Protein AF-A0A848HK99-F1 (afdb_monomer_lite)

Sequence (56 aa):
MKSNYANTAQLKDLMTAPPMTAEQHAEVMRKRIQHRRMVEEAKDLKKAEAWQYDKR

Secondary structure (DSSP, 8-state):
---GGG----HHHHHHPPPPPHHHHHHHHHHHHHHHHHHHHHHHHHHHHHHHHHT-

Foldseek 3Di:
DPPPVVPDDDPVCVVPPDPDDPVNVVVVVVVVVVVVVVVVVVVVVVVVVVVVVVVD

Radius of gyration: 19.53 Å; chains: 1; bounding box: 49×18×45 Å

pLDDT: mean 84.08, std 13.86, range [44.66, 96.38]

Organism: NCBI:txid2728846

Structure (mmCIF, N/CA/C/O backbone):
data_AF-A0A848HK99-F1
#
_entry.id   AF-A0A848HK99-F1
#
loop_
_atom_site.group_PDB
_atom_site.id
_atom_site.type_symbol
_atom_site.label_atom_id
_atom_site.label_alt_id
_atom_site.label_comp_id
_atom_site.label_asym_id
_atom_site.label_entity_id
_atom_site.label_seq_id
_atom_site.pdbx_PDB_ins_code
_atom_site.Cartn_x
_atom_site.Cartn_y
_atom_site.Cartn_z
_atom_site.occupancy
_atom_site.B_iso_or_equiv
_atom_site.auth_seq_id
_atom_site.auth_comp_id
_atom_site.auth_asym_id
_atom_site.auth_atom_id
_atom_site.pdbx_PDB_model_num
ATOM 1 N N . MET A 1 1 ? -3.056 -14.319 -9.843 1.00 44.66 1 MET A N 1
ATOM 2 C CA . MET A 1 1 ? -3.796 -13.045 -9.694 1.00 44.66 1 MET A CA 1
ATOM 3 C C . MET A 1 1 ? -4.372 -12.990 -8.285 1.00 44.66 1 MET A C 1
ATOM 5 O O . MET A 1 1 ? -5.200 -13.828 -7.958 1.00 44.66 1 MET A O 1
ATOM 9 N N . LYS A 1 2 ? -3.887 -12.093 -7.416 1.00 51.19 2 LYS A N 1
ATOM 10 C CA . LYS A 1 2 ? -4.499 -11.873 -6.093 1.00 51.19 2 LYS A CA 1
ATOM 11 C C . LYS A 1 2 ? -5.821 -11.145 -6.337 1.00 51.19 2 LYS A C 1
ATOM 13 O O . LYS A 1 2 ? -5.808 -10.009 -6.794 1.00 51.19 2 LYS A O 1
ATOM 18 N N . SER A 1 3 ? -6.941 -11.838 -6.157 1.00 46.34 3 SER A N 1
ATOM 19 C CA . SER A 1 3 ? -8.266 -11.268 -6.393 1.00 46.34 3 SER A CA 1
ATOM 20 C C . SER A 1 3 ? -8.535 -10.165 -5.366 1.00 46.34 3 SER A C 1
ATOM 22 O O . SER A 1 3 ? -8.676 -10.443 -4.178 1.00 46.34 3 SER A O 1
ATOM 24 N N . ASN A 1 4 ? -8.601 -8.910 -5.818 1.00 55.22 4 ASN A N 1
ATOM 25 C CA . ASN A 1 4 ? -8.940 -7.754 -4.976 1.00 55.22 4 ASN A CA 1
ATOM 26 C C . ASN A 1 4 ? -10.408 -7.773 -4.494 1.00 55.22 4 ASN A C 1
ATOM 28 O O . ASN A 1 4 ? -10.793 -6.941 -3.682 1.00 55.22 4 ASN A O 1
ATOM 32 N N . TYR A 1 5 ? -11.215 -8.730 -4.964 1.00 52.62 5 TYR A N 1
ATOM 33 C CA . TYR A 1 5 ? -12.633 -8.881 -4.624 1.00 52.62 5 TYR A CA 1
ATOM 34 C C . TYR A 1 5 ? -12.896 -9.566 -3.276 1.00 52.62 5 TYR A C 1
ATOM 36 O O . TYR A 1 5 ? -14.034 -9.604 -2.830 1.00 52.62 5 TYR A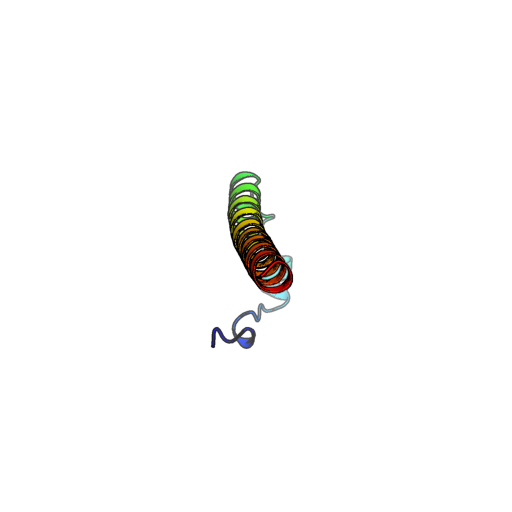 O 1
ATOM 44 N N . ALA A 1 6 ? -11.867 -10.092 -2.606 1.00 59.06 6 ALA A N 1
ATOM 45 C CA . ALA A 1 6 ? -12.025 -10.744 -1.303 1.00 59.06 6 ALA A CA 1
ATOM 46 C C . ALA A 1 6 ? -12.091 -9.759 -0.115 1.00 59.06 6 ALA A C 1
ATOM 48 O O . ALA A 1 6 ? -12.185 -10.191 1.029 1.00 59.06 6 ALA A O 1
ATOM 49 N N . ASN A 1 7 ? -12.008 -8.447 -0.360 1.00 65.75 7 ASN A N 1
ATOM 50 C CA . ASN A 1 7 ? -11.931 -7.427 0.688 1.00 65.75 7 ASN A CA 1
ATOM 51 C C . ASN A 1 7 ? -13.284 -6.732 0.906 1.00 65.75 7 ASN A C 1
ATOM 53 O O . ASN A 1 7 ? -13.417 -5.517 0.770 1.00 65.75 7 ASN A O 1
ATOM 57 N N . THR A 1 8 ? -14.315 -7.528 1.174 1.00 77.19 8 THR A N 1
ATOM 58 C CA . THR A 1 8 ? -15.658 -7.042 1.502 1.00 77.19 8 THR A CA 1
ATOM 59 C C . THR A 1 8 ? -15.871 -7.148 3.008 1.00 77.19 8 THR A C 1
ATOM 61 O O . THR A 1 8 ? -15.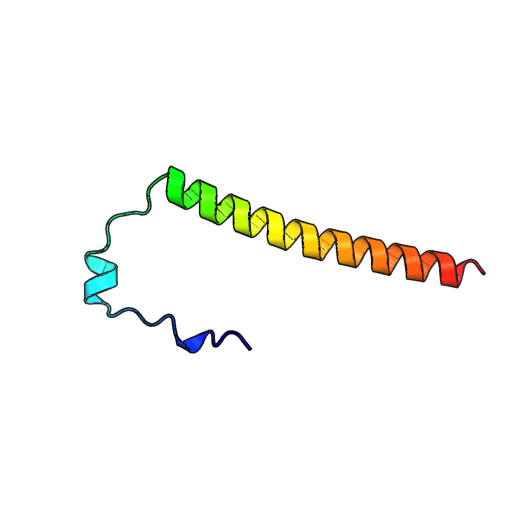809 -8.249 3.551 1.00 77.19 8 THR A O 1
ATOM 64 N N . ALA A 1 9 ? -16.148 -6.031 3.678 1.00 79.69 9 ALA A N 1
ATOM 65 C CA . ALA A 1 9 ? -16.585 -6.005 5.073 1.00 79.69 9 ALA A CA 1
ATOM 66 C C . ALA A 1 9 ? -18.039 -5.521 5.141 1.00 79.69 9 ALA A C 1
ATOM 68 O O . ALA A 1 9 ? -18.437 -4.646 4.369 1.00 79.69 9 ALA A O 1
ATOM 69 N N . GLN A 1 10 ? -18.842 -6.087 6.045 1.00 86.25 10 GLN A N 1
ATOM 70 C CA . GLN A 1 10 ? -20.195 -5.584 6.286 1.00 86.25 10 GLN A CA 1
ATOM 71 C C . GLN A 1 10 ? -20.112 -4.246 7.027 1.00 86.25 10 GLN A C 1
ATOM 73 O O . GLN A 1 10 ? -19.241 -4.060 7.875 1.00 86.25 10 GLN A O 1
ATOM 78 N N . LEU A 1 11 ? -21.042 -3.322 6.755 1.00 83.81 11 LEU A N 1
ATOM 79 C CA . LEU A 1 11 ? -21.039 -1.989 7.376 1.00 83.81 11 LEU A CA 1
ATOM 80 C C . LEU A 1 11 ? -21.008 -2.067 8.908 1.00 83.81 11 LEU A C 1
ATOM 82 O O . LEU A 1 11 ? -20.276 -1.318 9.543 1.00 83.81 11 LEU A O 1
ATOM 86 N N . LYS A 1 12 ? -21.745 -3.014 9.499 1.00 86.81 12 LYS A N 1
ATOM 87 C CA . LYS A 1 12 ? -21.738 -3.237 10.951 1.00 86.81 12 LYS A CA 1
ATOM 88 C C . LYS A 1 12 ? -20.321 -3.484 11.490 1.00 86.81 12 LYS A C 1
ATOM 90 O O . LYS A 1 12 ? -19.962 -2.909 12.507 1.00 86.81 12 LYS A O 1
ATOM 95 N N . ASP A 1 13 ? -19.508 -4.251 10.763 1.00 83.12 13 ASP A N 1
ATOM 96 C CA . ASP A 1 13 ? -18.168 -4.648 11.195 1.00 83.12 13 ASP A CA 1
ATOM 97 C C . ASP A 1 13 ? -17.197 -3.463 11.090 1.00 83.12 13 ASP A C 1
ATOM 99 O O . ASP A 1 13 ? -16.326 -3.304 11.939 1.00 83.12 13 ASP A O 1
ATOM 103 N N . LEU A 1 14 ? -17.385 -2.584 10.096 1.00 81.38 14 LEU A N 1
ATOM 104 C CA . LEU A 1 14 ? -16.640 -1.324 9.960 1.00 81.38 14 LEU A CA 1
ATOM 105 C C . LEU A 1 14 ? -16.955 -0.333 11.088 1.00 81.38 14 LEU A C 1
ATOM 107 O O . LEU A 1 14 ? -16.059 0.378 11.535 1.00 81.38 14 LEU A O 1
ATOM 111 N N . MET A 1 15 ? -18.210 -0.288 11.545 1.00 86.94 15 MET A N 1
ATOM 112 C CA . MET A 1 15 ? -18.658 0.639 12.594 1.00 86.94 15 MET A CA 1
ATOM 113 C C . MET A 1 15 ? -18.238 0.192 14.000 1.00 86.94 15 MET A C 1
ATOM 115 O O . MET A 1 15 ? -18.153 1.024 14.900 1.00 86.94 15 MET A O 1
ATOM 119 N N . THR A 1 16 ? -17.982 -1.105 14.201 1.00 86.31 16 THR A N 1
ATOM 120 C CA . THR A 1 16 ? -17.566 -1.673 15.496 1.00 86.31 16 THR A CA 1
ATOM 121 C C . THR A 1 16 ? -16.082 -2.019 15.568 1.00 86.31 16 THR A C 1
ATOM 123 O O . THR A 1 16 ? -15.602 -2.424 16.627 1.00 86.31 16 THR A O 1
ATOM 126 N N . ALA A 1 17 ? -15.350 -1.913 14.457 1.00 83.06 17 ALA A N 1
ATOM 127 C CA . ALA A 1 17 ? -13.928 -2.213 14.438 1.00 83.06 17 ALA A CA 1
ATOM 128 C C . ALA A 1 17 ? -13.156 -1.214 15.321 1.00 83.06 17 ALA A C 1
ATOM 130 O O . ALA A 1 17 ? -13.343 -0.002 15.184 1.00 83.06 17 ALA A O 1
ATOM 131 N N . PRO A 1 18 ? -12.265 -1.691 16.210 1.00 82.94 18 PRO A N 1
ATOM 132 C CA . PRO A 1 18 ? -11.406 -0.800 16.971 1.00 82.94 18 PRO A CA 1
ATOM 133 C C . PRO A 1 18 ? -10.453 -0.048 16.028 1.00 82.94 18 PRO A C 1
ATOM 135 O O . PRO A 1 18 ? -10.047 -0.592 14.993 1.00 82.94 18 PRO A O 1
ATOM 138 N N . PRO A 1 19 ? -10.060 1.192 16.373 1.00 85.88 19 PRO A N 1
ATOM 139 C CA . PRO A 1 19 ? -9.060 1.911 15.602 1.00 85.88 19 PRO A CA 1
ATOM 140 C C . PRO A 1 19 ? -7.751 1.112 15.576 1.00 85.88 19 PRO A C 1
ATOM 142 O O . PRO A 1 19 ? -7.333 0.535 16.580 1.00 85.88 19 PRO A O 1
ATOM 145 N N . MET A 1 20 ? -7.107 1.082 14.409 1.00 90.06 20 MET A N 1
ATOM 146 C CA . MET A 1 20 ? -5.815 0.423 14.214 1.00 90.06 20 MET A CA 1
ATOM 147 C C . MET A 1 20 ? -4.787 0.950 15.221 1.00 90.06 20 MET A C 1
ATOM 149 O O . MET A 1 20 ? -4.671 2.163 15.413 1.00 90.06 20 MET A O 1
ATOM 153 N N . THR A 1 21 ? -4.010 0.056 15.834 1.00 94.12 21 THR A N 1
ATOM 154 C CA . THR A 1 21 ? -2.970 0.478 16.780 1.00 94.12 21 THR A CA 1
ATOM 155 C C . THR A 1 21 ? -1.807 1.157 16.051 1.00 94.12 21 THR A C 1
ATOM 157 O O . THR A 1 21 ? -1.558 0.911 14.867 1.00 94.12 21 THR A O 1
ATOM 160 N N . ALA A 1 22 ? -1.047 2.000 16.756 1.00 92.38 22 ALA A N 1
ATOM 161 C CA . ALA A 1 22 ? 0.122 2.668 16.179 1.00 92.38 22 ALA A CA 1
ATOM 162 C C . ALA A 1 22 ? 1.163 1.666 15.637 1.00 92.38 22 ALA A C 1
ATOM 164 O O . ALA A 1 22 ? 1.768 1.898 14.590 1.00 92.38 22 ALA A O 1
ATOM 165 N N . GLU A 1 23 ? 1.329 0.527 16.311 1.00 93.06 23 GLU A N 1
ATOM 166 C CA . GLU A 1 23 ? 2.229 -0.556 15.902 1.00 93.06 23 GLU A CA 1
ATOM 167 C C . GLU A 1 23 ? 1.770 -1.225 14.603 1.00 93.06 23 GLU A C 1
ATOM 169 O O . GLU A 1 23 ? 2.566 -1.372 13.669 1.00 93.06 23 GLU A O 1
ATOM 174 N N . GLN A 1 24 ? 0.479 -1.561 14.513 1.00 91.00 24 GLN A N 1
ATOM 175 C CA . GLN A 1 24 ? -0.128 -2.119 13.303 1.00 91.00 24 GLN A CA 1
ATOM 176 C C . GLN A 1 24 ? -0.003 -1.138 12.135 1.00 91.00 24 GLN A C 1
ATOM 178 O O . GLN A 1 24 ? 0.406 -1.518 11.035 1.00 91.00 24 GLN A O 1
ATOM 183 N N . HIS A 1 25 ? -0.277 0.145 12.378 1.00 92.62 25 HIS A N 1
ATOM 184 C CA . HIS A 1 25 ? -0.130 1.187 11.370 1.00 92.62 25 HIS A CA 1
ATOM 185 C C . HIS A 1 25 ? 1.321 1.306 10.883 1.00 92.62 25 HIS A C 1
ATOM 187 O O . HIS A 1 25 ? 1.574 1.343 9.674 1.00 92.62 25 HIS A O 1
ATOM 193 N N . ALA A 1 26 ? 2.291 1.297 11.801 1.00 94.75 26 ALA A N 1
ATOM 194 C CA . ALA A 1 26 ? 3.708 1.336 11.458 1.00 94.75 26 ALA A CA 1
ATOM 195 C C . ALA A 1 26 ? 4.127 0.124 10.610 1.00 94.75 26 ALA A C 1
ATOM 197 O O . ALA A 1 26 ? 4.879 0.277 9.645 1.00 94.75 26 ALA A O 1
ATOM 198 N N . GLU A 1 27 ? 3.619 -1.073 10.911 1.00 95.25 27 GLU A N 1
ATOM 199 C CA . GLU A 1 27 ? 3.894 -2.272 10.118 1.00 95.25 27 GLU A CA 1
ATOM 200 C C . GLU A 1 27 ? 3.320 -2.178 8.696 1.00 95.25 27 GLU A C 1
ATOM 202 O O . GLU A 1 27 ? 4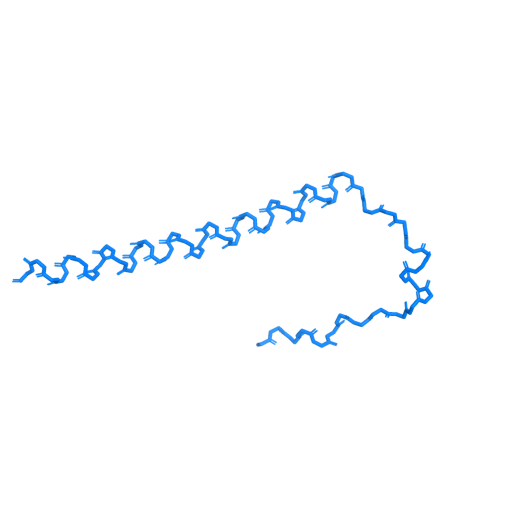.026 -2.470 7.722 1.00 95.25 27 GLU A O 1
ATOM 207 N N . VAL A 1 28 ? 2.077 -1.705 8.555 1.00 94.25 28 VAL A N 1
ATOM 208 C CA . VAL A 1 28 ? 1.456 -1.454 7.244 1.00 94.25 28 VAL A CA 1
ATOM 209 C C . VAL A 1 28 ? 2.290 -0.451 6.444 1.00 94.25 28 VAL A C 1
ATOM 211 O O . VAL A 1 28 ? 2.562 -0.677 5.260 1.00 94.25 28 VAL A O 1
ATOM 214 N N . MET A 1 29 ? 2.745 0.633 7.078 1.00 95.25 29 MET A N 1
ATOM 215 C CA . MET A 1 29 ? 3.591 1.631 6.420 1.00 95.25 29 MET A CA 1
ATOM 216 C C . MET A 1 29 ? 4.941 1.057 5.991 1.00 95.25 29 MET A C 1
ATOM 218 O O . MET A 1 29 ? 5.355 1.297 4.855 1.00 95.25 29 MET A O 1
ATOM 222 N N . ARG A 1 30 ? 5.601 0.248 6.831 1.00 95.81 30 ARG A N 1
ATOM 223 C CA . ARG A 1 30 ? 6.860 -0.430 6.470 1.00 95.81 30 ARG A CA 1
ATOM 224 C C . ARG A 1 30 ? 6.694 -1.294 5.218 1.00 95.81 30 ARG A C 1
ATOM 226 O O . ARG A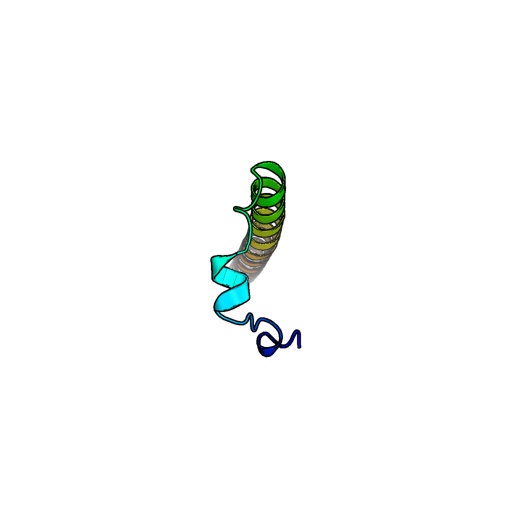 1 30 ? 7.472 -1.140 4.276 1.00 95.81 30 ARG A O 1
ATOM 233 N N . LYS A 1 31 ? 5.639 -2.117 5.154 1.00 95.62 31 LYS A N 1
ATOM 234 C CA . LYS A 1 31 ? 5.334 -2.955 3.976 1.00 95.62 31 LYS A CA 1
ATOM 235 C C . LYS A 1 31 ? 5.095 -2.111 2.718 1.00 95.62 31 LYS A C 1
ATOM 237 O O . LYS A 1 31 ? 5.629 -2.418 1.653 1.00 95.62 31 LYS A O 1
ATOM 242 N N . ARG A 1 32 ? 4.346 -1.006 2.834 1.00 95.19 32 ARG A N 1
ATOM 243 C CA . ARG A 1 32 ? 4.098 -0.075 1.714 1.00 95.19 32 ARG A CA 1
ATOM 244 C C . ARG A 1 32 ? 5.376 0.604 1.224 1.00 95.19 32 ARG A C 1
ATOM 246 O O . ARG A 1 32 ? 5.580 0.730 0.018 1.00 95.19 32 ARG A O 1
ATOM 253 N N . ILE A 1 33 ? 6.230 1.049 2.144 1.00 96.38 33 ILE A N 1
ATOM 254 C CA . ILE A 1 33 ? 7.516 1.673 1.813 1.00 96.38 33 ILE A CA 1
ATOM 255 C C . ILE A 1 33 ? 8.419 0.674 1.091 1.00 96.38 33 ILE A C 1
ATOM 257 O O . ILE A 1 33 ? 8.972 1.029 0.054 1.00 96.38 33 ILE A O 1
ATOM 261 N N . GLN A 1 34 ? 8.525 -0.560 1.588 1.00 96.25 34 GLN A N 1
ATOM 262 C CA . GLN A 1 34 ? 9.328 -1.609 0.960 1.00 96.25 34 GLN A CA 1
ATOM 263 C C . GLN A 1 34 ? 8.873 -1.880 -0.476 1.00 96.25 34 GLN A C 1
ATOM 265 O O . GLN A 1 34 ? 9.685 -1.822 -1.394 1.00 96.25 34 GLN A O 1
ATOM 270 N N . HIS A 1 35 ? 7.571 -2.093 -0.686 1.00 95.19 35 HIS A N 1
ATOM 271 C CA . HIS A 1 35 ? 7.036 -2.350 -2.022 1.00 95.19 35 HIS A CA 1
ATOM 272 C C . HIS A 1 35 ? 7.299 -1.185 -2.986 1.00 95.19 35 HIS A C 1
ATOM 274 O O . HIS A 1 35 ? 7.728 -1.393 -4.116 1.00 95.19 35 HIS A O 1
ATOM 280 N N . ARG A 1 36 ? 7.103 0.058 -2.528 1.00 95.25 36 ARG A N 1
ATOM 281 C CA . ARG A 1 36 ? 7.408 1.252 -3.327 1.00 95.25 36 ARG A CA 1
ATOM 282 C C . ARG A 1 36 ? 8.892 1.338 -3.686 1.00 95.25 36 ARG A C 1
ATOM 284 O O . ARG A 1 36 ? 9.196 1.616 -4.836 1.00 95.25 36 ARG A O 1
ATOM 291 N N . ARG A 1 37 ? 9.799 1.076 -2.739 1.00 94.94 37 ARG A N 1
ATOM 292 C CA . ARG A 1 37 ? 11.247 1.082 -3.006 1.00 94.94 37 ARG A CA 1
ATOM 293 C C . ARG A 1 37 ? 11.628 0.060 -4.072 1.00 94.94 37 ARG A C 1
ATOM 295 O O . ARG A 1 37 ? 12.326 0.428 -5.001 1.00 94.94 37 ARG A O 1
ATOM 302 N N . MET A 1 38 ? 11.101 -1.163 -3.989 1.00 94.25 38 MET A N 1
ATOM 303 C CA . MET A 1 38 ? 11.360 -2.202 -4.995 1.00 94.25 38 MET A CA 1
ATOM 304 C C . MET A 1 38 ? 10.924 -1.774 -6.401 1.00 94.25 38 MET A C 1
ATOM 306 O O . MET A 1 38 ? 11.618 -2.042 -7.376 1.00 94.25 38 MET A O 1
ATOM 310 N N . VAL A 1 39 ? 9.771 -1.108 -6.514 1.00 95.31 39 VAL A N 1
ATOM 311 C CA . VAL A 1 39 ? 9.264 -0.622 -7.805 1.00 95.31 39 VAL A CA 1
ATOM 312 C C . VAL A 1 39 ? 10.134 0.504 -8.359 1.00 95.31 39 VAL A C 1
ATOM 314 O O . VAL A 1 39 ? 10.437 0.494 -9.549 1.00 95.31 39 VAL A O 1
ATOM 317 N N . GLU A 1 40 ? 10.527 1.469 -7.528 1.00 94.69 40 GLU A N 1
ATOM 318 C CA . GLU A 1 40 ? 11.373 2.580 -7.978 1.00 94.69 40 GLU A CA 1
ATOM 319 C C . GLU A 1 40 ? 12.787 2.109 -8.340 1.00 94.69 40 GLU A C 1
ATOM 321 O O . GLU A 1 40 ? 13.272 2.444 -9.414 1.00 94.69 40 GLU A O 1
ATOM 326 N N . GLU A 1 41 ? 13.397 1.231 -7.541 1.00 93.50 41 GLU A N 1
ATOM 327 C CA . GLU A 1 41 ? 14.706 0.641 -7.849 1.00 93.50 41 GLU A CA 1
ATOM 328 C C . GLU A 1 41 ? 14.688 -0.123 -9.183 1.00 93.50 41 GLU A C 1
ATOM 330 O O . GLU A 1 41 ? 15.571 0.053 -10.021 1.00 93.50 41 GLU A O 1
ATOM 335 N N . ALA A 1 42 ? 13.635 -0.905 -9.444 1.00 92.44 42 ALA A N 1
ATOM 336 C CA . ALA A 1 42 ? 13.475 -1.591 -10.724 1.00 92.44 42 ALA A CA 1
ATOM 337 C C . ALA A 1 42 ? 13.327 -0.618 -11.910 1.00 92.44 42 ALA A C 1
ATOM 339 O O . ALA A 1 42 ? 13.834 -0.891 -13.002 1.00 92.44 42 ALA A O 1
ATOM 340 N N . LYS A 1 43 ? 12.643 0.520 -11.724 1.00 92.81 43 LYS A N 1
ATOM 341 C CA . LYS A 1 43 ? 12.544 1.563 -12.760 1.00 92.81 43 LYS A CA 1
ATOM 342 C C . LYS A 1 43 ? 13.893 2.226 -13.017 1.00 92.81 43 LYS A C 1
ATOM 344 O O . LYS A 1 43 ? 14.234 2.441 -14.181 1.00 92.81 43 LYS A O 1
ATOM 349 N N . ASP A 1 44 ? 14.641 2.528 -11.961 1.00 92.31 44 ASP A N 1
ATOM 350 C CA . ASP A 1 44 ? 15.959 3.152 -12.059 1.00 92.31 44 ASP A CA 1
ATOM 351 C C . ASP A 1 44 ? 16.951 2.240 -12.786 1.00 92.31 44 ASP A C 1
ATOM 353 O O . ASP A 1 44 ? 17.635 2.694 -13.704 1.00 92.31 44 ASP A O 1
ATOM 357 N N . LEU A 1 45 ? 16.956 0.941 -12.468 1.00 92.56 45 LEU A N 1
ATOM 358 C CA . LEU A 1 45 ? 17.753 -0.060 -13.185 1.00 92.56 45 LEU A CA 1
ATOM 359 C C . LEU A 1 45 ? 17.397 -0.101 -14.674 1.00 92.56 45 LEU A C 1
ATOM 361 O O . LEU A 1 45 ? 18.279 0.007 -15.523 1.00 92.56 45 LEU A O 1
ATOM 365 N N . LYS A 1 46 ? 16.102 -0.154 -15.005 1.00 90.50 46 LYS A N 1
ATOM 366 C CA . LYS A 1 46 ? 15.644 -0.178 -16.401 1.00 90.50 46 LYS A CA 1
ATOM 367 C C . LYS A 1 46 ? 16.048 1.088 -17.166 1.00 90.50 46 LYS A C 1
ATOM 369 O O . LYS A 1 46 ? 16.393 1.029 -18.346 1.00 90.50 46 LYS A O 1
ATOM 374 N N . LYS A 1 47 ? 16.012 2.247 -16.504 1.00 91.69 47 LYS A N 1
ATOM 375 C CA . LYS A 1 47 ? 16.459 3.520 -17.082 1.00 91.69 47 LYS A CA 1
ATOM 376 C C . LYS A 1 47 ? 17.974 3.536 -17.297 1.00 91.69 47 LYS A C 1
ATOM 378 O O . LYS A 1 47 ? 18.428 4.018 -18.333 1.00 91.69 47 LYS A O 1
ATOM 383 N N . ALA A 1 48 ? 18.7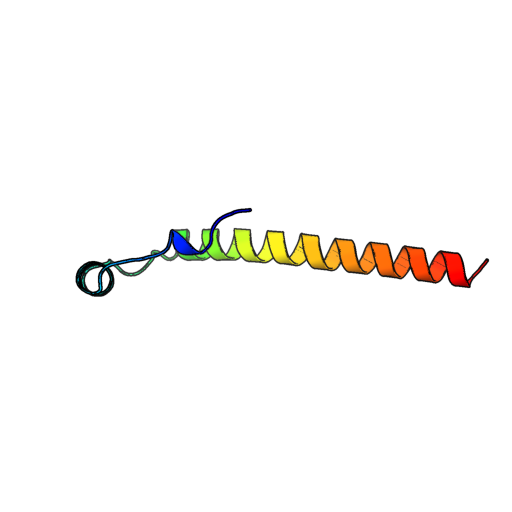43 3.006 -16.348 1.00 89.00 48 ALA A N 1
ATOM 384 C CA . ALA A 1 48 ? 20.191 2.889 -16.469 1.00 89.00 48 ALA A CA 1
ATOM 385 C C . ALA A 1 48 ? 20.587 1.960 -17.628 1.00 89.00 48 ALA A C 1
ATOM 387 O O . ALA A 1 48 ? 21.445 2.331 -18.426 1.00 89.00 48 ALA A O 1
ATOM 388 N N . GLU A 1 49 ? 19.928 0.809 -17.775 1.00 87.62 49 GLU A N 1
ATOM 389 C CA . GLU A 1 49 ? 20.134 -0.112 -18.903 1.00 87.62 49 GLU A CA 1
ATOM 390 C C . GLU A 1 49 ? 19.856 0.559 -20.254 1.00 87.62 49 GLU A C 1
ATOM 392 O O . GLU A 1 49 ? 20.686 0.490 -21.161 1.00 87.62 49 GLU A O 1
ATOM 397 N N . ALA A 1 50 ? 18.726 1.265 -20.376 1.00 85.38 50 ALA A N 1
ATOM 398 C CA . ALA A 1 50 ? 18.376 1.991 -21.596 1.00 85.38 50 ALA A CA 1
ATOM 399 C C . ALA A 1 50 ? 19.425 3.058 -21.958 1.00 85.38 50 ALA A C 1
ATOM 401 O O . ALA A 1 50 ? 19.797 3.193 -23.121 1.00 85.38 50 ALA A O 1
ATOM 402 N N .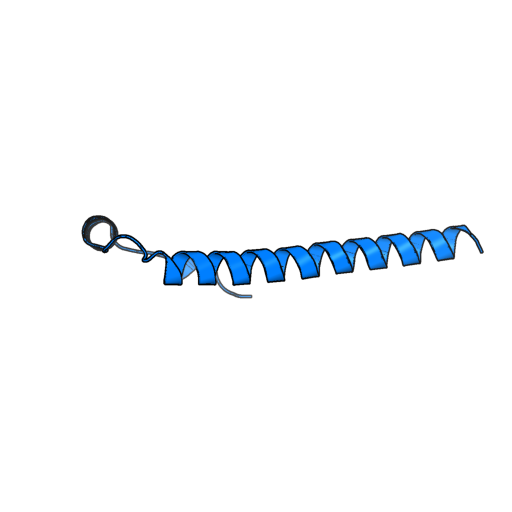 TRP A 1 51 ? 19.947 3.780 -20.964 1.00 82.06 51 TRP A N 1
ATOM 403 C CA . TRP A 1 51 ? 20.987 4.788 -21.182 1.00 82.06 51 TRP A CA 1
ATOM 404 C C . TRP A 1 51 ? 22.339 4.191 -21.596 1.00 82.06 51 TRP A C 1
ATOM 406 O O . TRP A 1 51 ? 23.055 4.789 -22.395 1.00 82.06 51 TRP A O 1
ATOM 416 N N . GLN A 1 52 ? 22.704 3.015 -21.074 1.00 77.12 52 GLN A N 1
ATOM 417 C CA . GLN A 1 52 ? 23.923 2.316 -21.501 1.00 77.12 52 GLN A CA 1
ATOM 418 C C . GLN A 1 52 ? 23.816 1.793 -22.937 1.00 77.12 52 GLN A C 1
ATOM 420 O O . GLN A 1 52 ? 24.817 1.777 -23.650 1.00 77.12 52 GLN A O 1
ATOM 425 N N . TYR A 1 53 ? 22.620 1.380 -23.362 1.00 76.94 53 TYR A N 1
ATOM 426 C CA . TYR A 1 53 ? 22.372 0.968 -24.742 1.00 76.94 53 TYR A CA 1
ATOM 427 C C . TYR A 1 53 ? 22.489 2.142 -25.724 1.00 76.94 53 TYR A C 1
ATOM 429 O O . TYR A 1 53 ? 23.150 2.001 -26.743 1.00 76.94 53 TYR A O 1
ATOM 437 N N . ASP A 1 54 ? 21.926 3.304 -25.388 1.00 75.12 54 ASP A N 1
ATOM 438 C CA . ASP A 1 54 ? 21.970 4.519 -26.224 1.00 75.12 54 ASP A CA 1
ATOM 439 C C . ASP A 1 54 ? 23.391 5.094 -26.406 1.00 75.12 54 ASP A C 1
ATOM 441 O O . ASP A 1 54 ? 23.675 5.817 -27.355 1.00 75.12 54 ASP A O 1
ATOM 445 N N . LYS A 1 55 ? 24.315 4.765 -25.495 1.00 71.75 55 LYS A N 1
ATOM 446 C CA . LYS A 1 55 ? 25.722 5.190 -25.554 1.00 71.75 55 LYS A CA 1
ATOM 447 C C . LYS A 1 55 ? 26.644 4.292 -26.388 1.00 71.75 55 LYS A C 1
ATOM 449 O O . LYS A 1 55 ? 27.820 4.639 -26.524 1.00 71.75 55 LYS A O 1
ATOM 454 N N . ARG A 1 56 ? 26.171 3.133 -26.847 1.00 58.06 56 ARG A N 1
ATOM 455 C CA . ARG A 1 56 ? 26.942 2.177 -27.658 1.00 58.06 56 ARG A CA 1
ATOM 456 C C . ARG A 1 56 ? 26.744 2.430 -29.142 1.00 58.06 56 ARG A C 1
ATOM 458 O O . ARG A 1 56 ? 27.745 2.253 -29.867 1.00 58.06 56 ARG A O 1
#